Protein AF-A0A2N2T8W6-F1 (afdb_monomer_lite)

Radius of gyration: 24.82 Å; chains: 1; bounding box: 49×26×59 Å

Foldseek 3Di:
DPPDCDPVNVVPDDDDDDDPVVVVVVVVVVVVVCVVVVVVVVVVVVVVVVVVVVVVVVVVCVVVVVDDPVVVPD

Sequence (74 aa):
TKGAITCEQLANMKIPVPPSSEQIDICSRIRQSLEVSKPLRAEIQRSLDLLTERRSALITAAVTGQIPLEEMTG

pLDDT: mean 86.55, std 13.15, range [43.66, 97.31]

Structure (mmCIF, N/CA/C/O backbone):
data_AF-A0A2N2T8W6-F1
#
_entry.id   AF-A0A2N2T8W6-F1
#
loop_
_atom_site.group_PDB
_atom_site.id
_atom_site.type_symbol
_atom_site.label_atom_id
_atom_site.label_alt_id
_atom_site.label_comp_id
_atom_site.label_asym_id
_atom_site.label_entity_id
_atom_site.label_seq_id
_atom_site.pdbx_PDB_ins_code
_atom_site.Cartn_x
_atom_site.Cartn_y
_atom_site.Cartn_z
_atom_site.occupancy
_atom_site.B_iso_or_equiv
_atom_site.auth_seq_id
_atom_site.auth_comp_id
_atom_site.auth_asym_id
_atom_site.auth_atom_id
_atom_site.pdbx_PDB_model_num
ATOM 1 N N . THR A 1 1 ? 21.799 13.027 8.717 1.00 43.66 1 THR A N 1
ATOM 2 C CA . THR A 1 1 ? 20.875 13.094 7.565 1.00 43.66 1 THR A CA 1
ATOM 3 C C . THR A 1 1 ? 21.624 12.756 6.277 1.00 43.66 1 THR A C 1
ATOM 5 O O . THR A 1 1 ? 22.032 13.636 5.538 1.00 43.66 1 THR A O 1
ATOM 8 N N . LYS A 1 2 ? 21.871 11.464 6.010 1.00 49.25 2 LYS A N 1
ATOM 9 C CA . LYS A 1 2 ? 22.467 10.982 4.746 1.00 49.25 2 LYS A CA 1
ATOM 10 C C . LYS A 1 2 ? 21.353 10.393 3.875 1.00 49.25 2 LYS A C 1
ATOM 12 O O . LYS A 1 2 ? 21.221 9.181 3.792 1.00 49.25 2 LYS A O 1
ATOM 17 N N . GLY A 1 3 ? 20.483 11.255 3.354 1.00 64.00 3 GLY A N 1
ATOM 18 C CA . GLY A 1 3 ? 19.278 10.843 2.618 1.00 64.00 3 GLY A CA 1
ATOM 19 C C . GLY A 1 3 ? 19.056 11.579 1.298 1.00 64.00 3 GLY A C 1
ATOM 20 O O . GLY A 1 3 ? 18.001 11.422 0.700 1.00 64.00 3 GLY A O 1
ATOM 21 N N . ALA A 1 4 ? 20.010 12.398 0.852 1.00 78.75 4 ALA A N 1
ATOM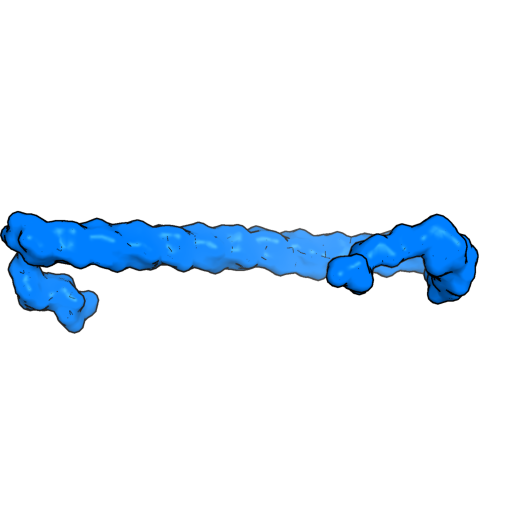 22 C CA . ALA A 1 4 ? 19.904 13.078 -0.431 1.00 78.75 4 ALA A CA 1
ATOM 23 C C . ALA A 1 4 ? 20.585 12.228 -1.511 1.00 78.75 4 ALA A C 1
ATOM 25 O O . ALA A 1 4 ? 21.786 11.980 -1.421 1.00 78.75 4 ALA A O 1
ATOM 26 N N . ILE A 1 5 ? 19.813 11.785 -2.506 1.00 85.06 5 ILE A N 1
ATOM 27 C CA . ILE A 1 5 ? 20.351 11.228 -3.752 1.00 85.06 5 ILE A CA 1
ATOM 28 C C . ILE A 1 5 ? 20.856 12.413 -4.577 1.00 85.06 5 ILE A C 1
ATOM 30 O O . ILE A 1 5 ? 20.077 13.312 -4.897 1.00 85.06 5 ILE A O 1
ATOM 34 N N . THR A 1 6 ? 22.150 12.449 -4.890 1.00 89.56 6 THR A N 1
ATOM 35 C CA . THR A 1 6 ? 22.725 13.513 -5.725 1.00 89.56 6 THR A CA 1
ATOM 36 C C . THR A 1 6 ? 22.449 13.252 -7.207 1.00 89.56 6 THR A C 1
ATOM 38 O O . THR A 1 6 ? 22.287 12.108 -7.635 1.00 89.56 6 THR A O 1
ATOM 41 N N . CYS A 1 7 ? 22.424 14.307 -8.027 1.00 86.12 7 CYS A N 1
ATOM 42 C CA . CYS A 1 7 ? 22.247 14.169 -9.479 1.00 86.12 7 CYS A CA 1
ATOM 43 C C . CYS A 1 7 ? 23.332 13.280 -10.112 1.00 86.12 7 CYS A C 1
ATOM 45 O O . CYS A 1 7 ? 23.052 12.517 -11.031 1.00 86.12 7 CYS A O 1
ATOM 47 N N . GLU A 1 8 ? 24.554 13.332 -9.576 1.00 87.44 8 GLU A N 1
ATOM 48 C CA . GLU A 1 8 ? 25.674 12.478 -9.984 1.00 87.44 8 GLU A CA 1
ATOM 49 C C . GLU A 1 8 ? 25.419 11.000 -9.668 1.00 87.44 8 GLU A C 1
ATOM 51 O O . GLU A 1 8 ? 25.748 10.130 -10.473 1.00 87.44 8 GLU A O 1
ATOM 56 N N . GLN A 1 9 ? 24.803 10.694 -8.521 1.00 87.56 9 GLN A N 1
ATOM 57 C CA . GLN A 1 9 ? 24.418 9.323 -8.176 1.00 87.56 9 GLN A CA 1
ATOM 58 C C . GLN A 1 9 ? 23.331 8.793 -9.111 1.00 87.56 9 GLN A C 1
ATOM 60 O O . GLN A 1 9 ? 23.403 7.641 -9.530 1.00 87.56 9 GLN A O 1
ATOM 65 N N . LEU A 1 10 ? 22.355 9.633 -9.471 1.00 87.69 10 LEU A N 1
ATOM 66 C CA . LEU A 1 10 ? 21.295 9.251 -10.401 1.00 87.69 10 LEU A CA 1
ATOM 67 C C . LEU A 1 10 ? 21.843 9.014 -11.816 1.00 87.69 10 LEU A C 1
ATOM 69 O O . LEU A 1 10 ? 21.502 8.014 -12.441 1.00 87.69 10 LEU A O 1
ATOM 73 N N . ALA A 1 11 ? 22.730 9.892 -12.299 1.00 87.75 11 ALA A N 1
ATOM 74 C CA . ALA A 1 11 ? 23.331 9.787 -13.630 1.00 87.75 11 ALA A CA 1
ATOM 75 C C . ALA A 1 11 ? 24.207 8.535 -13.800 1.00 87.75 11 ALA A C 1
ATOM 77 O O . ALA A 1 11 ? 24.261 7.958 -14.88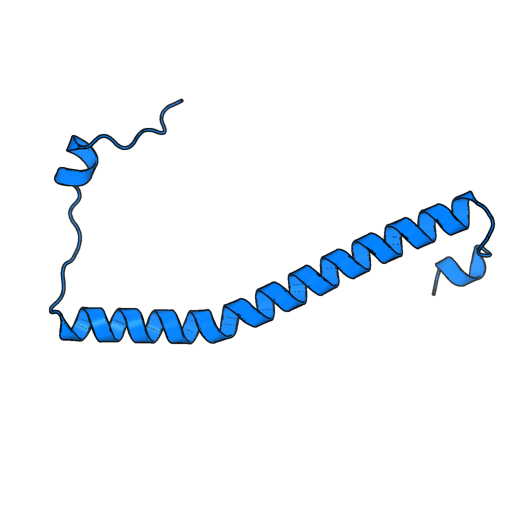2 1.00 87.75 11 ALA A O 1
ATOM 78 N N . ASN A 1 12 ? 24.875 8.098 -12.729 1.00 91.81 12 ASN A N 1
ATOM 79 C CA . ASN A 1 12 ? 25.740 6.917 -12.745 1.00 91.81 12 ASN A CA 1
ATOM 80 C C . ASN A 1 12 ? 25.003 5.608 -12.412 1.00 91.81 12 ASN A C 1
ATOM 82 O O . ASN A 1 12 ? 25.627 4.543 -12.354 1.00 91.81 12 ASN A O 1
ATOM 86 N N . MET A 1 13 ? 23.688 5.655 -12.183 1.00 91.38 13 MET A N 1
ATOM 87 C CA . MET A 1 13 ? 22.910 4.467 -11.855 1.00 91.38 13 MET A CA 1
ATOM 88 C C . MET A 1 13 ? 22.711 3.603 -13.104 1.00 91.38 13 MET A C 1
ATOM 90 O O . MET A 1 13 ? 22.079 4.008 -14.076 1.00 91.38 13 MET A O 1
ATOM 94 N N . LYS A 1 14 ? 23.240 2.378 -13.076 1.00 92.06 14 LYS A N 1
ATOM 95 C CA . LYS A 1 14 ? 23.020 1.405 -14.151 1.00 92.06 14 LYS A CA 1
ATOM 96 C C . LYS A 1 14 ? 21.634 0.790 -13.995 1.00 92.06 14 LYS A C 1
ATOM 98 O O . LYS A 1 14 ? 21.380 0.094 -13.016 1.00 92.06 14 LYS A O 1
ATOM 103 N N . ILE A 1 15 ? 20.763 1.031 -14.969 1.00 91.25 15 ILE A N 1
ATOM 104 C CA . ILE A 1 15 ? 19.407 0.481 -15.009 1.00 91.25 15 ILE A CA 1
ATOM 105 C C . ILE A 1 15 ? 19.289 -0.399 -16.257 1.00 91.25 15 ILE A C 1
ATOM 107 O O . ILE A 1 15 ? 19.713 0.031 -17.332 1.00 91.25 15 ILE A O 1
ATOM 111 N N . PRO A 1 16 ? 18.737 -1.619 -16.152 1.00 90.06 16 PRO A N 1
ATOM 112 C CA . PRO A 1 16 ? 18.390 -2.396 -17.332 1.00 90.06 16 PRO A CA 1
ATOM 113 C C . PRO A 1 16 ? 17.279 -1.676 -18.101 1.00 90.06 16 PRO A C 1
ATOM 115 O O . PRO A 1 16 ? 16.217 -1.390 -17.550 1.00 90.06 16 PRO A O 1
ATOM 118 N N . VAL A 1 17 ? 17.527 -1.386 -19.377 1.00 92.19 17 VAL A N 1
ATOM 119 C CA . VAL A 1 17 ? 16.539 -0.778 -20.276 1.00 92.19 17 VAL A CA 1
ATOM 120 C C . VAL A 1 17 ? 16.198 -1.803 -21.358 1.00 92.19 17 VAL A C 1
ATOM 122 O O . VAL A 1 17 ? 16.876 -1.845 -22.386 1.00 92.19 17 VAL A O 1
ATOM 125 N N . PRO A 1 18 ? 15.202 -2.677 -21.123 1.00 93.62 18 PRO A N 1
ATOM 126 C CA . PRO A 1 18 ? 14.776 -3.640 -22.130 1.00 93.62 18 PRO A CA 1
ATOM 127 C C . PRO A 1 18 ? 14.055 -2.932 -23.294 1.00 93.62 18 PRO A C 1
ATOM 129 O O . PRO A 1 18 ? 13.741 -1.740 -23.193 1.00 93.62 18 PRO A O 1
ATOM 132 N N . PRO A 1 19 ? 13.771 -3.622 -24.411 1.00 97.00 19 PRO A N 1
ATOM 133 C CA . PRO A 1 19 ? 12.982 -3.069 -25.510 1.00 97.00 19 PRO A CA 1
ATOM 134 C C . PRO A 1 19 ? 11.606 -2.568 -25.054 1.00 97.00 19 PRO A C 1
ATOM 136 O O . PRO A 1 19 ? 11.041 -3.054 -24.075 1.00 97.00 19 PRO A O 1
ATOM 139 N N . SER A 1 20 ? 11.030 -1.615 -25.789 1.00 96.25 20 SER A N 1
ATOM 140 C CA . SER A 1 20 ? 9.747 -0.989 -25.436 1.00 96.25 20 SER A CA 1
ATOM 141 C C . SER A 1 20 ? 8.601 -1.991 -25.263 1.00 96.25 20 SER A C 1
ATOM 143 O O . SER A 1 20 ? 7.780 -1.819 -24.366 1.00 96.25 20 SER A O 1
ATOM 145 N N . SER A 1 21 ? 8.560 -3.050 -26.075 1.00 96.69 21 SER A N 1
ATOM 146 C CA . SER A 1 21 ? 7.575 -4.129 -25.952 1.00 96.69 21 SER A CA 1
ATOM 147 C C . SER A 1 21 ? 7.669 -4.834 -24.599 1.00 96.69 21 SER A C 1
ATOM 149 O O . SER A 1 21 ? 6.674 -4.948 -23.891 1.00 96.69 21 SER A O 1
ATOM 151 N N . GLU A 1 22 ? 8.877 -5.219 -24.195 1.00 96.25 22 GLU A N 1
ATOM 152 C CA . GLU A 1 22 ? 9.117 -5.892 -22.920 1.00 96.25 22 GLU A CA 1
ATOM 153 C C . GLU A 1 22 ? 8.832 -4.958 -21.734 1.00 96.25 22 GLU A C 1
ATOM 155 O O . GLU A 1 22 ? 8.243 -5.382 -20.741 1.00 96.25 22 GLU A O 1
ATOM 160 N N . GLN A 1 23 ? 9.153 -3.663 -21.847 1.00 96.69 23 GLN A N 1
ATOM 161 C CA . GLN A 1 23 ? 8.768 -2.676 -20.831 1.00 96.69 23 GLN A CA 1
ATOM 162 C C . GLN A 1 23 ? 7.245 -2.625 -20.638 1.00 96.69 23 GLN A C 1
ATOM 164 O O . GLN A 1 23 ? 6.765 -2.623 -19.502 1.00 96.69 23 GLN A O 1
ATOM 169 N N . ILE A 1 24 ? 6.477 -2.604 -21.734 1.00 97.06 24 ILE A N 1
ATOM 170 C CA . ILE A 1 24 ? 5.008 -2.590 -21.697 1.00 97.06 24 ILE A CA 1
ATOM 171 C C . ILE A 1 24 ? 4.480 -3.868 -21.043 1.00 97.06 24 ILE A C 1
ATOM 173 O O . ILE A 1 24 ? 3.604 -3.787 -20.174 1.00 97.06 24 ILE A O 1
ATOM 177 N N . ASP A 1 25 ? 5.035 -5.023 -21.404 1.00 97.31 25 ASP A N 1
ATOM 178 C CA . ASP A 1 25 ? 4.632 -6.315 -20.854 1.00 97.31 25 ASP A CA 1
ATOM 179 C C . ASP A 1 25 ? 4.907 -6.393 -19.349 1.00 97.31 25 ASP A C 1
ATOM 181 O O . ASP A 1 25 ? 4.004 -6.721 -18.572 1.00 97.31 25 ASP A O 1
ATOM 185 N N . ILE A 1 26 ? 6.105 -5.995 -18.908 1.00 95.81 26 ILE A N 1
ATOM 186 C CA . ILE A 1 26 ? 6.470 -5.919 -17.487 1.00 95.81 26 ILE A CA 1
ATOM 187 C C . ILE A 1 26 ? 5.511 -4.984 -16.740 1.00 95.81 26 ILE A C 1
ATOM 189 O O . ILE A 1 26 ? 4.941 -5.366 -15.713 1.00 95.81 26 ILE A O 1
ATOM 193 N N . CYS A 1 27 ? 5.275 -3.774 -17.257 1.00 96.31 27 CYS A N 1
ATOM 194 C CA . CYS A 1 27 ? 4.348 -2.826 -16.642 1.00 96.31 27 CYS A CA 1
ATOM 195 C C . CYS A 1 27 ? 2.922 -3.383 -16.559 1.00 96.31 27 CYS A C 1
ATOM 197 O O . CYS A 1 27 ? 2.251 -3.191 -15.545 1.00 96.31 27 CYS A O 1
ATOM 199 N N . SER A 1 28 ? 2.456 -4.079 -17.596 1.00 96.81 28 SER A N 1
ATOM 200 C CA . SER A 1 28 ? 1.134 -4.706 -17.636 1.00 96.81 28 SER A CA 1
ATOM 201 C C . SER A 1 28 ? 0.995 -5.798 -16.573 1.00 96.81 28 SER A C 1
ATOM 203 O O . SER A 1 28 ? 0.035 -5.788 -15.798 1.00 96.81 28 SER A O 1
ATOM 205 N N . ARG A 1 29 ? 1.994 -6.685 -16.453 1.00 95.81 29 ARG A N 1
ATOM 206 C CA . ARG A 1 29 ? 2.039 -7.724 -15.410 1.00 95.81 29 ARG A CA 1
ATOM 207 C C . ARG A 1 29 ? 1.997 -7.113 -14.007 1.00 95.81 29 ARG A C 1
ATOM 209 O O . ARG A 1 29 ? 1.190 -7.534 -13.183 1.00 95.81 29 ARG A O 1
ATOM 216 N N . ILE A 1 30 ? 2.820 -6.093 -13.748 1.00 96.19 30 ILE A N 1
ATOM 217 C CA . ILE A 1 30 ? 2.863 -5.405 -12.447 1.00 96.19 30 ILE A CA 1
ATOM 218 C C . ILE A 1 30 ? 1.517 -4.748 -12.137 1.00 96.19 30 ILE A C 1
ATOM 220 O O . ILE A 1 30 ? 1.007 -4.892 -11.027 1.00 96.19 30 ILE A O 1
ATOM 224 N N . ARG A 1 31 ? 0.919 -4.051 -13.111 1.00 96.06 31 ARG A N 1
ATOM 225 C CA . ARG A 1 31 ? -0.395 -3.421 -12.938 1.00 96.06 31 ARG A CA 1
ATOM 226 C C . ARG A 1 31 ? -1.455 -4.452 -12.588 1.00 96.06 31 ARG A C 1
ATOM 228 O O . ARG A 1 31 ? -2.154 -4.247 -11.607 1.00 96.06 31 ARG A O 1
ATOM 235 N N . GLN A 1 32 ? -1.527 -5.573 -13.306 1.00 94.62 32 GLN A N 1
ATOM 236 C CA . GLN A 1 32 ? -2.507 -6.618 -13.004 1.00 94.62 32 GLN A CA 1
ATOM 237 C C . GLN A 1 32 ? -2.368 -7.136 -11.564 1.00 94.62 32 GLN A C 1
ATOM 239 O O . GLN A 1 32 ? -3.368 -7.263 -10.861 1.00 94.62 32 GLN A O 1
ATOM 244 N N . SER A 1 33 ? -1.142 -7.378 -11.097 1.00 92.50 33 SER A N 1
ATOM 245 C CA . SER A 1 33 ? -0.900 -7.799 -9.710 1.00 92.50 33 SER A CA 1
ATOM 246 C C . SER A 1 33 ? -1.312 -6.730 -8.692 1.00 92.50 33 SER A C 1
ATOM 248 O O . SER A 1 33 ? -1.858 -7.045 -7.632 1.00 92.50 33 SER A O 1
ATOM 250 N N . LEU A 1 34 ? -1.080 -5.453 -9.007 1.00 94.00 34 LEU A N 1
ATOM 251 C CA . LEU A 1 34 ? -1.472 -4.339 -8.147 1.00 94.00 34 LEU A CA 1
ATOM 252 C C . LEU A 1 34 ? -2.988 -4.135 -8.094 1.00 94.00 34 LEU A C 1
ATOM 254 O O . LEU A 1 34 ? -3.499 -3.832 -7.020 1.00 94.00 34 LEU A O 1
ATOM 258 N N . GLU A 1 35 ? -3.702 -4.316 -9.204 1.00 93.69 35 GLU A N 1
ATOM 259 C CA . GLU A 1 35 ? -5.163 -4.174 -9.247 1.00 93.69 35 GLU A CA 1
ATOM 260 C C . GLU A 1 35 ? -5.872 -5.185 -8.340 1.00 93.69 35 GLU A C 1
ATOM 262 O O . GLU A 1 35 ? -6.897 -4.861 -7.753 1.00 93.69 35 GLU A O 1
ATOM 267 N N . VAL A 1 36 ? -5.298 -6.374 -8.138 1.00 88.69 36 VAL A N 1
ATOM 268 C CA . VAL A 1 36 ? -5.830 -7.352 -7.175 1.00 88.69 36 VAL A CA 1
ATOM 269 C C . VAL A 1 36 ? -5.475 -6.972 -5.731 1.00 88.69 36 VAL A C 1
ATOM 271 O O . VAL A 1 36 ? -6.301 -7.084 -4.829 1.00 88.69 36 VAL A O 1
ATOM 274 N N . SER A 1 37 ? -4.247 -6.506 -5.485 1.00 90.88 37 SER A N 1
ATOM 275 C CA . SER A 1 37 ? -3.756 -6.248 -4.122 1.00 90.88 37 SER A CA 1
ATOM 276 C C . SER A 1 37 ? -4.283 -4.944 -3.505 1.00 90.88 37 SER A C 1
ATOM 278 O O . SER A 1 37 ? -4.525 -4.882 -2.297 1.00 90.88 37 SER A O 1
ATOM 280 N N . LYS A 1 38 ? -4.467 -3.891 -4.307 1.00 92.75 38 LYS A N 1
ATOM 281 C CA . LYS A 1 38 ? -4.939 -2.577 -3.843 1.00 92.75 38 LYS A CA 1
ATOM 282 C C . LYS A 1 38 ? -6.307 -2.607 -3.143 1.00 92.75 38 LYS A C 1
ATOM 284 O O . LYS A 1 38 ? -6.371 -2.076 -2.033 1.00 92.75 38 LYS A O 1
ATOM 289 N N . PRO A 1 39 ? -7.378 -3.189 -3.719 1.00 92.88 39 PRO A N 1
ATOM 290 C CA . PRO A 1 39 ? -8.688 -3.196 -3.071 1.00 92.88 39 PRO A CA 1
ATOM 291 C C . PRO A 1 39 ? -8.663 -4.000 -1.770 1.00 92.88 39 PRO A C 1
ATOM 293 O O . PRO A 1 39 ? -9.17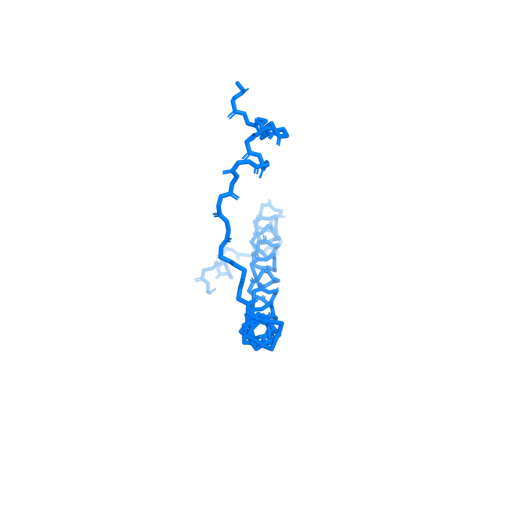0 -3.522 -0.761 1.00 92.88 39 PRO A O 1
ATOM 296 N N . LEU A 1 40 ? -7.974 -5.147 -1.752 1.00 93.56 40 LEU A N 1
ATOM 297 C CA . LEU A 1 40 ? -7.831 -5.966 -0.548 1.00 93.56 40 LEU A CA 1
ATOM 298 C C . LEU A 1 40 ? -7.140 -5.198 0.587 1.00 93.56 40 LEU A C 1
ATOM 300 O O . LEU A 1 40 ? -7.577 -5.235 1.734 1.00 93.56 40 LEU A O 1
ATOM 304 N N . ARG A 1 41 ? -6.076 -4.451 0.271 1.00 95.12 41 ARG A N 1
ATOM 305 C CA . ARG A 1 41 ? -5.405 -3.587 1.251 1.00 95.12 41 ARG A CA 1
ATOM 306 C C . ARG A 1 41 ? -6.348 -2.514 1.796 1.00 95.12 41 ARG A C 1
ATOM 308 O O . ARG A 1 41 ? -6.334 -2.260 2.997 1.00 95.12 41 ARG A O 1
ATOM 315 N N . ALA A 1 42 ? -7.127 -1.878 0.923 1.00 95.19 42 ALA A N 1
ATOM 316 C CA . ALA A 1 42 ? -8.066 -0.836 1.323 1.00 95.19 42 ALA A CA 1
ATOM 317 C C . ALA A 1 42 ? -9.173 -1.387 2.236 1.00 95.19 42 ALA A C 1
ATOM 319 O O . ALA A 1 42 ? -9.519 -0.755 3.231 1.00 95.19 42 ALA A O 1
ATOM 320 N N . GLU A 1 43 ? -9.687 -2.579 1.934 1.00 95.00 43 GLU A N 1
ATOM 321 C CA . GLU A 1 43 ? -10.697 -3.251 2.750 1.00 95.00 43 GLU A CA 1
ATOM 322 C C . GLU A 1 43 ? -10.158 -3.615 4.136 1.00 95.00 43 GLU A C 1
ATOM 324 O O . GLU A 1 43 ? -10.771 -3.262 5.141 1.00 95.00 43 GLU A O 1
ATOM 329 N N . ILE A 1 44 ? -8.966 -4.217 4.206 1.00 95.88 44 ILE A N 1
ATOM 330 C CA . ILE A 1 44 ? -8.316 -4.545 5.483 1.00 95.88 44 ILE A CA 1
ATOM 331 C C . ILE A 1 44 ? -8.097 -3.286 6.324 1.00 95.88 44 ILE A C 1
ATOM 333 O O . ILE A 1 44 ? -8.382 -3.294 7.521 1.00 95.88 44 ILE A O 1
ATOM 337 N N . GLN A 1 45 ? -7.620 -2.198 5.711 1.00 96.62 45 GLN A N 1
ATOM 338 C CA . GLN A 1 45 ? -7.421 -0.940 6.428 1.00 96.62 45 GLN A CA 1
ATOM 339 C C . GLN A 1 45 ? -8.744 -0.419 6.997 1.00 96.62 45 GLN A C 1
ATOM 341 O O . GLN A 1 45 ? -8.813 -0.088 8.176 1.00 96.62 45 GLN A O 1
ATOM 346 N N . ARG A 1 46 ? -9.819 -0.448 6.202 1.00 96.25 46 ARG A N 1
ATOM 347 C CA . ARG A 1 46 ? -11.154 -0.053 6.660 1.00 96.25 46 ARG A CA 1
ATOM 348 C C . ARG A 1 46 ? -11.648 -0.919 7.821 1.00 96.25 46 ARG A C 1
ATOM 350 O O . ARG A 1 46 ? -12.218 -0.389 8.770 1.00 96.25 46 ARG A O 1
ATOM 357 N N . SER A 1 47 ? -11.441 -2.234 7.772 1.00 95.75 47 SER A N 1
ATOM 358 C CA . SER A 1 47 ? -11.800 -3.128 8.877 1.00 95.75 47 SER A CA 1
ATOM 359 C C . SER A 1 47 ? -11.021 -2.803 10.153 1.00 95.75 47 SER A C 1
ATOM 361 O O . SER A 1 47 ? -11.608 -2.800 11.232 1.00 95.75 47 SER A O 1
ATOM 363 N N . LEU A 1 48 ? -9.725 -2.494 10.048 1.00 96.56 48 LEU A N 1
ATOM 364 C CA . LEU A 1 48 ? -8.910 -2.081 11.195 1.00 96.56 48 LEU A CA 1
ATOM 365 C C . LEU A 1 48 ? -9.390 -0.759 11.799 1.00 96.56 48 LEU A C 1
ATOM 367 O O . LEU A 1 48 ? -9.474 -0.645 13.025 1.00 96.56 48 LEU A O 1
ATOM 371 N N . ASP A 1 49 ? -9.742 0.210 10.957 1.00 96.19 49 ASP A N 1
ATOM 372 C CA . ASP A 1 49 ? -10.255 1.504 11.404 1.00 96.19 49 ASP A CA 1
ATOM 373 C C . ASP A 1 49 ? -11.574 1.318 12.176 1.00 96.19 49 ASP A C 1
ATOM 375 O O . ASP A 1 49 ? -11.708 1.801 13.301 1.00 96.19 49 ASP A O 1
ATOM 379 N N . LEU A 1 50 ? -12.499 0.508 11.643 1.00 95.12 50 LEU A N 1
ATOM 380 C CA . LEU A 1 50 ? -13.769 0.177 12.303 1.00 95.12 50 LEU A CA 1
ATOM 381 C C . LEU A 1 50 ? -13.576 -0.565 13.632 1.00 95.12 50 LEU A C 1
ATOM 383 O O . LEU A 1 50 ? -14.267 -0.285 14.610 1.00 95.12 50 LEU A O 1
ATOM 387 N N . LEU A 1 51 ? -12.640 -1.515 13.696 1.00 94.31 51 LEU A N 1
ATOM 388 C CA . LEU A 1 51 ? -12.326 -2.225 14.941 1.00 94.31 51 LEU A CA 1
ATOM 389 C C . LEU A 1 51 ? -11.737 -1.280 15.995 1.00 94.31 51 LEU A C 1
ATOM 391 O O . LEU A 1 51 ? -12.044 -1.405 17.183 1.00 94.31 51 LEU A O 1
ATOM 395 N N . THR A 1 52 ? -10.924 -0.316 15.566 1.00 94.12 52 THR A N 1
ATOM 396 C CA . THR A 1 52 ? -10.327 0.696 16.445 1.00 94.12 52 THR A CA 1
ATOM 397 C C . THR A 1 52 ? -11.382 1.661 16.982 1.00 94.12 52 THR A C 1
ATOM 399 O O . THR A 1 52 ? -11.394 1.966 18.180 1.00 94.12 52 THR A O 1
ATOM 402 N N . GLU A 1 53 ? -12.306 2.094 16.125 1.00 92.38 53 GLU A N 1
ATOM 403 C CA . GLU A 1 53 ? -13.449 2.922 16.506 1.00 92.38 53 GLU A CA 1
ATOM 404 C C . GLU A 1 53 ? -14.360 2.178 17.487 1.00 92.38 53 GLU A C 1
ATOM 406 O O . GLU A 1 53 ? -14.633 2.686 18.576 1.00 92.38 53 GLU A O 1
ATOM 411 N N . ARG A 1 54 ? -14.741 0.931 17.173 1.00 90.38 54 ARG A N 1
ATOM 412 C CA . ARG A 1 54 ? -15.554 0.087 18.060 1.00 90.38 54 ARG A CA 1
ATOM 413 C C . ARG A 1 54 ? -14.894 -0.094 19.422 1.00 90.38 54 ARG A C 1
ATOM 415 O O . ARG A 1 54 ? -15.563 0.044 20.442 1.00 90.38 54 ARG A O 1
ATOM 422 N N . ARG A 1 55 ? -13.588 -0.380 19.461 1.00 90.38 55 ARG A N 1
ATOM 423 C CA . ARG A 1 55 ? -12.842 -0.510 20.720 1.00 90.38 55 ARG A CA 1
ATOM 424 C C . ARG A 1 55 ? -12.903 0.780 21.536 1.00 90.38 55 ARG A C 1
ATOM 426 O O . ARG A 1 55 ? -13.131 0.718 22.740 1.00 90.38 55 ARG A O 1
ATOM 433 N N . SER A 1 56 ? -12.712 1.929 20.892 1.00 89.12 56 SER A N 1
ATOM 434 C CA . SER A 1 56 ? -12.772 3.234 21.557 1.00 89.12 56 SER A CA 1
ATOM 435 C C . SER A 1 56 ? -14.167 3.506 22.122 1.00 89.12 56 SER A C 1
ATOM 437 O O . SER A 1 56 ? -14.289 3.825 23.300 1.00 89.12 56 SER A O 1
ATOM 439 N N . ALA A 1 57 ? -15.214 3.285 21.322 1.00 87.69 57 ALA A N 1
ATOM 440 C CA . ALA A 1 57 ? -16.603 3.464 21.737 1.00 87.69 57 ALA A CA 1
ATOM 441 C C . ALA A 1 57 ? -16.984 2.547 22.910 1.00 87.69 57 ALA A C 1
ATOM 443 O O . ALA A 1 57 ? -17.601 3.009 23.866 1.00 87.69 57 ALA A O 1
ATOM 444 N N . LEU A 1 58 ? -16.565 1.276 22.881 1.00 87.50 58 LEU A N 1
ATOM 445 C CA . LEU A 1 58 ? -16.797 0.328 23.975 1.00 87.50 58 LEU A CA 1
ATOM 446 C C . LEU A 1 58 ? -16.105 0.762 25.271 1.00 87.50 58 LEU A C 1
ATOM 448 O O . LEU A 1 58 ? -16.722 0.714 26.331 1.00 87.50 58 LEU A O 1
ATOM 452 N N . ILE A 1 59 ? -14.852 1.224 25.203 1.00 86.00 59 ILE A N 1
ATOM 453 C CA . ILE A 1 59 ? -14.144 1.753 26.379 1.00 86.00 59 ILE A CA 1
ATOM 454 C C . ILE A 1 59 ? -14.873 2.984 26.922 1.00 86.00 59 ILE A C 1
ATOM 456 O O . ILE A 1 59 ? -15.113 3.066 28.124 1.00 86.00 59 ILE A O 1
ATOM 460 N N . THR A 1 60 ? -15.247 3.929 26.055 1.00 87.06 60 THR A N 1
ATOM 461 C CA . THR A 1 60 ? -15.983 5.132 26.462 1.00 87.06 60 THR A CA 1
ATOM 462 C C . THR A 1 60 ? -17.292 4.766 27.142 1.00 87.06 60 THR A C 1
ATOM 464 O O . THR A 1 60 ? -17.560 5.266 28.227 1.00 87.06 60 THR A O 1
ATOM 467 N N . ALA A 1 61 ? -18.076 3.875 26.546 1.00 84.88 61 ALA A N 1
ATOM 468 C CA . ALA A 1 61 ? -19.375 3.487 27.065 1.00 84.88 61 ALA A CA 1
ATOM 469 C C . ALA A 1 61 ? -19.274 2.679 28.374 1.00 84.88 61 ALA A C 1
ATOM 471 O O . ALA A 1 61 ? -20.111 2.838 29.259 1.00 84.88 61 ALA A O 1
ATOM 472 N N . ALA A 1 62 ? -18.212 1.888 28.552 1.00 83.00 62 ALA A N 1
ATOM 473 C CA . ALA A 1 62 ? -17.910 1.232 29.823 1.00 83.00 62 ALA A CA 1
ATOM 474 C C . ALA A 1 62 ? -17.526 2.241 30.918 1.00 83.00 62 ALA A C 1
ATOM 476 O O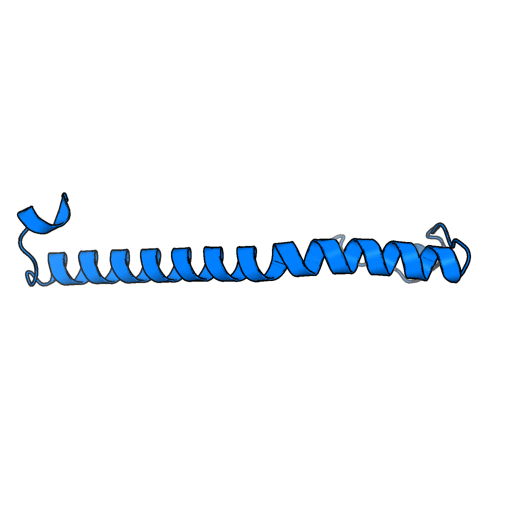 . ALA A 1 62 ? -18.011 2.157 32.044 1.00 83.00 62 ALA A O 1
ATOM 477 N N . VAL A 1 63 ? -16.693 3.235 30.589 1.00 85.06 63 VAL A N 1
ATOM 478 C CA . VAL A 1 63 ? -16.256 4.276 31.537 1.00 85.06 63 VAL A CA 1
ATOM 479 C C . VAL A 1 63 ? -17.394 5.241 31.891 1.00 85.06 63 VAL A C 1
ATOM 481 O O . VAL A 1 63 ? -17.438 5.743 33.011 1.00 85.06 63 VAL A O 1
ATOM 484 N N . THR A 1 64 ? -18.340 5.478 30.978 1.00 85.31 64 THR A N 1
ATOM 485 C CA . THR A 1 64 ? -19.551 6.273 31.245 1.00 85.31 64 THR A CA 1
ATOM 486 C C . THR A 1 64 ? -20.697 5.454 31.846 1.00 85.31 64 THR A C 1
ATOM 488 O O . THR A 1 64 ? -21.752 6.020 32.129 1.00 85.31 64 THR A O 1
ATOM 491 N N . GLY A 1 65 ? -20.505 4.146 32.066 1.00 78.62 65 GLY A N 1
ATOM 492 C CA . GLY A 1 65 ? -21.500 3.255 32.672 1.00 78.62 65 GLY A CA 1
ATOM 493 C C . GLY A 1 65 ? -22.723 2.973 31.793 1.00 78.62 65 GLY A C 1
ATOM 494 O O . GLY A 1 65 ? -23.762 2.575 32.309 1.00 78.62 65 GLY A O 1
ATOM 495 N N . GLN A 1 66 ? -22.623 3.199 30.481 1.00 74.50 66 GLN A N 1
ATOM 496 C CA . GLN A 1 66 ? -23.706 2.973 29.519 1.00 74.50 66 GLN A CA 1
ATOM 497 C C . GLN A 1 66 ? -23.833 1.509 29.071 1.00 74.50 66 GLN A C 1
ATOM 499 O O . GLN A 1 66 ? -24.854 1.160 28.485 1.00 74.50 66 GLN A O 1
ATOM 504 N N . ILE A 1 67 ? -22.832 0.658 29.339 1.00 68.75 67 ILE A N 1
ATOM 505 C CA . ILE A 1 67 ? -22.855 -0.773 28.988 1.00 68.75 67 ILE A CA 1
ATOM 506 C C . ILE A 1 67 ? -22.480 -1.617 30.221 1.00 68.75 67 ILE A C 1
ATOM 508 O O . ILE A 1 67 ? -21.453 -1.331 30.847 1.00 68.75 67 ILE A O 1
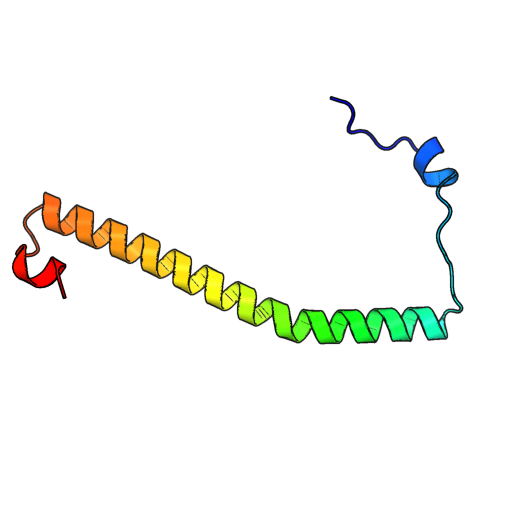ATOM 512 N N . PRO A 1 68 ? -23.270 -2.649 30.585 1.00 60.34 68 PRO A N 1
ATOM 513 C CA . PRO A 1 68 ? -22.915 -3.604 31.634 1.00 60.34 68 PRO A CA 1
ATOM 514 C C . PRO A 1 68 ? -21.679 -4.438 31.254 1.00 60.34 68 PRO A C 1
ATOM 516 O O . PRO A 1 68 ? -21.514 -4.830 30.100 1.00 60.34 68 PRO A O 1
ATOM 519 N N . LEU A 1 69 ? -20.837 -4.779 32.239 1.00 62.34 69 LEU A N 1
ATOM 520 C CA . LEU A 1 69 ? -19.597 -5.559 32.046 1.00 62.34 69 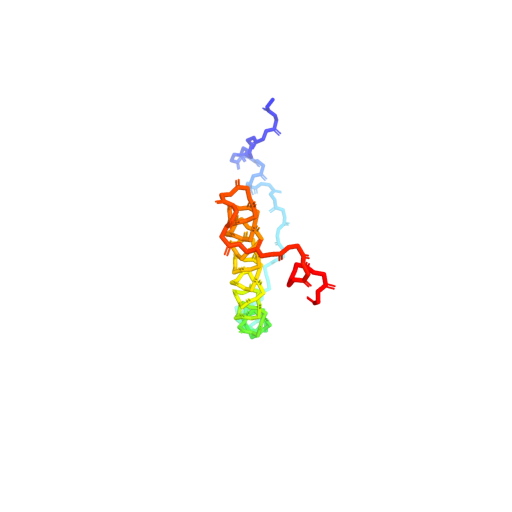LEU A CA 1
ATOM 521 C C . LEU A 1 69 ? -19.823 -6.931 31.374 1.00 62.34 69 LEU A C 1
ATOM 523 O O . LEU A 1 69 ? -18.916 -7.468 30.740 1.00 62.34 69 LEU A O 1
ATOM 527 N N . GLU A 1 70 ? -21.030 -7.484 31.491 1.00 63.66 70 GLU A N 1
ATOM 528 C CA . GLU A 1 70 ? -21.432 -8.790 30.953 1.00 63.66 70 GLU A CA 1
ATOM 529 C C . GLU A 1 70 ? -21.485 -8.809 29.414 1.00 63.66 70 GLU A C 1
ATOM 531 O O . GLU A 1 70 ? -21.131 -9.816 28.806 1.00 63.66 70 GLU A O 1
ATOM 536 N N . GLU A 1 71 ? -21.811 -7.683 28.768 1.00 61.88 71 GLU A N 1
ATOM 537 C CA . GLU A 1 71 ? -21.835 -7.564 27.299 1.00 61.88 71 GLU A CA 1
ATOM 538 C C . GLU A 1 71 ? -20.442 -7.317 26.687 1.00 61.88 71 GLU A C 1
ATOM 540 O O . GLU A 1 71 ? -20.268 -7.395 25.472 1.00 61.88 71 GLU A O 1
ATOM 545 N N . MET A 1 72 ? -19.421 -7.038 27.508 1.00 57.75 72 MET A N 1
ATOM 546 C CA . MET A 1 72 ? -18.065 -6.710 27.039 1.00 57.75 72 MET A CA 1
ATOM 547 C C . MET A 1 72 ? -17.170 -7.936 26.792 1.00 57.75 72 MET A C 1
ATOM 549 O O . MET A 1 72 ? -16.078 -7.784 26.245 1.00 57.75 72 MET A O 1
ATOM 553 N N . THR A 1 73 ? -17.591 -9.131 27.221 1.00 53.47 73 THR A N 1
ATOM 554 C CA . THR A 1 73 ? -16.775 -10.365 27.194 1.00 53.47 73 THR A CA 1
ATOM 555 C C . THR A 1 73 ? -17.228 -11.406 26.162 1.00 53.47 73 THR A C 1
ATOM 557 O O . THR A 1 73 ? -16.647 -12.490 26.112 1.00 53.47 73 THR A O 1
ATOM 560 N N . GLY A 1 74 ? -18.230 -11.071 25.337 1.00 51.66 74 GLY A N 1
ATOM 561 C CA . GLY A 1 74 ? -18.756 -11.907 24.248 1.00 51.66 74 GLY A CA 1
ATOM 562 C C . GLY A 1 74 ? -18.145 -11.618 22.883 1.00 51.66 74 GLY A C 1
ATOM 563 O O . GLY A 1 74 ? -17.892 -10.430 22.578 1.00 51.66 74 GLY A O 1
#

Secondary structure (DSSP, 8-state):
---PPPHHHHHT-------HHHHHHHHHHHHHHHHHHHHHHHHHHHHHHHHHHHHHHHHHHHHTT-S-GGGG--